Protein AF-A0A6P7GI04-F1 (afdb_monomer_lite)

Sequence (112 aa):
MFLYKLFKRKIEDFGFPGQSCLLRAICESAQMSSQHTGLLGDILHILLTPSSSKMEEQLVEYEEAERQGKENTCKKYYKKCPHSILDSITRVTNIVDYEATKYFSKNIVKLF

Structure (mmCIF, N/CA/C/O backbone):
data_AF-A0A6P7GI04-F1
#
_entry.id   AF-A0A6P7GI04-F1
#
loop_
_atom_site.group_PDB
_atom_site.id
_atom_site.type_symbol
_atom_site.label_atom_id
_atom_site.label_alt_id
_atom_site.label_comp_id
_atom_site.label_asym_id
_atom_site.label_entity_id
_atom_site.label_seq_id
_atom_site.pdbx_PDB_ins_code
_atom_site.Cartn_x
_atom_site.Cartn_y
_atom_site.Cartn_z
_atom_site.occupancy
_atom_site.B_iso_or_equiv
_atom_site.auth_seq_id
_atom_site.auth_comp_id
_atom_site.auth_asym_id
_atom_site.auth_atom_id
_atom_site.pdbx_PDB_model_num
ATOM 1 N N . MET A 1 1 ? -9.807 11.282 2.477 1.00 67.50 1 MET A N 1
ATOM 2 C CA . MET A 1 1 ? -8.565 11.486 1.676 1.00 67.50 1 MET A CA 1
ATOM 3 C C . MET A 1 1 ? -8.667 11.058 0.187 1.00 67.50 1 MET A C 1
ATOM 5 O O . MET A 1 1 ? -8.980 9.909 -0.107 1.00 67.50 1 MET A O 1
ATOM 9 N N . PHE A 1 2 ? -8.397 11.964 -0.775 1.00 82.56 2 PHE A N 1
ATOM 10 C CA . PHE A 1 2 ? -8.444 11.740 -2.249 1.00 82.56 2 PHE A CA 1
ATOM 11 C C . PHE A 1 2 ? -7.420 10.710 -2.771 1.00 82.56 2 PHE A C 1
ATOM 13 O O . PHE A 1 2 ? -7.705 9.975 -3.715 1.00 82.56 2 PHE A O 1
ATOM 20 N N . LEU A 1 3 ? -6.262 10.610 -2.114 1.00 86.88 3 LEU A N 1
ATOM 21 C CA . LEU A 1 3 ? -5.162 9.717 -2.490 1.00 86.88 3 LEU A CA 1
ATOM 22 C C . LEU A 1 3 ? -5.591 8.245 -2.605 1.00 86.88 3 LEU A C 1
ATOM 24 O O . LEU A 1 3 ? -5.339 7.601 -3.618 1.00 86.88 3 LEU A O 1
ATOM 28 N N . TYR A 1 4 ? -6.310 7.722 -1.610 1.00 90.69 4 TYR A N 1
ATOM 29 C CA . TYR A 1 4 ? -6.754 6.326 -1.622 1.00 90.69 4 TYR A CA 1
ATOM 30 C C . TYR A 1 4 ? -7.802 6.038 -2.699 1.00 90.69 4 TYR A C 1
ATOM 32 O O . TYR A 1 4 ? -7.839 4.932 -3.234 1.00 90.69 4 TYR A O 1
ATOM 40 N N . LYS A 1 5 ? -8.592 7.043 -3.107 1.00 91.00 5 LYS A N 1
ATOM 41 C CA . LYS A 1 5 ? -9.480 6.913 -4.274 1.00 91.00 5 LYS A CA 1
ATOM 42 C C . LYS A 1 5 ? -8.671 6.762 -5.564 1.00 91.00 5 LYS A C 1
ATOM 44 O O . LYS A 1 5 ? -9.034 5.949 -6.410 1.00 91.00 5 LYS A O 1
ATOM 49 N N . LEU A 1 6 ? -7.578 7.515 -5.706 1.00 91.69 6 LEU A N 1
ATOM 50 C CA . LEU A 1 6 ? -6.673 7.397 -6.849 1.00 91.69 6 LEU A CA 1
ATOM 51 C C . LEU A 1 6 ? -5.971 6.033 -6.870 1.00 91.69 6 LEU A C 1
ATOM 53 O O . LEU A 1 6 ? -5.968 5.374 -7.905 1.00 91.69 6 LEU A O 1
ATOM 57 N N . PHE A 1 7 ? -5.424 5.592 -5.736 1.00 92.12 7 PHE A N 1
ATOM 58 C CA . PHE A 1 7 ? -4.745 4.297 -5.638 1.00 92.12 7 PHE A CA 1
ATOM 59 C C . PHE A 1 7 ? -5.683 3.140 -5.944 1.00 92.12 7 PHE A C 1
ATOM 61 O O . PHE A 1 7 ? -5.341 2.284 -6.754 1.00 92.12 7 PHE A O 1
ATOM 68 N N . LYS A 1 8 ? -6.893 3.154 -5.379 1.00 94.00 8 LYS A N 1
ATOM 69 C CA . LYS A 1 8 ? -7.920 2.160 -5.687 1.00 94.00 8 LYS A CA 1
ATOM 70 C C . LYS A 1 8 ? -8.188 2.070 -7.191 1.00 94.00 8 LYS A C 1
ATOM 72 O O . LYS A 1 8 ? -8.097 0.980 -7.744 1.00 94.00 8 LYS A O 1
ATOM 77 N N . ARG A 1 9 ? -8.452 3.207 -7.849 1.00 94.69 9 ARG A N 1
ATOM 78 C CA . ARG A 1 9 ? -8.691 3.253 -9.302 1.00 94.69 9 ARG A CA 1
ATOM 79 C C . ARG A 1 9 ? -7.505 2.716 -10.091 1.00 94.69 9 ARG A C 1
ATOM 81 O O . ARG A 1 9 ? -7.690 1.935 -11.008 1.00 94.69 9 ARG A O 1
ATOM 88 N N . LYS A 1 10 ? -6.280 3.089 -9.717 1.00 92.06 10 LYS A N 1
ATOM 89 C CA . LYS A 1 10 ? -5.082 2.596 -10.404 1.00 92.06 10 LYS A CA 1
ATOM 90 C C . LYS A 1 10 ? -4.906 1.089 -10.253 1.00 92.06 10 LYS A C 1
ATOM 92 O O . LYS A 1 10 ? -4.569 0.427 -11.223 1.00 92.06 10 LYS A O 1
ATOM 97 N N . ILE A 1 11 ? -5.168 0.542 -9.071 1.00 93.44 11 ILE A N 1
ATOM 98 C CA . ILE A 1 11 ? -5.152 -0.907 -8.834 1.00 93.44 11 ILE A CA 1
ATOM 99 C C . ILE A 1 11 ? -6.213 -1.612 -9.702 1.00 93.44 11 ILE A C 1
ATOM 101 O O . ILE A 1 11 ? -5.927 -2.666 -10.269 1.00 93.44 11 ILE A O 1
ATOM 105 N N . GLU A 1 12 ? -7.400 -1.015 -9.850 1.00 94.81 12 GLU A N 1
ATOM 106 C CA . GLU A 1 12 ? -8.468 -1.511 -10.734 1.00 94.81 12 GLU A CA 1
ATOM 107 C C . GLU A 1 12 ? -8.065 -1.452 -12.215 1.00 94.81 12 GLU A C 1
ATOM 109 O O . GLU A 1 12 ? -8.284 -2.427 -12.932 1.00 94.81 12 GLU A O 1
ATOM 114 N N . ASP A 1 13 ? -7.407 -0.373 -12.659 1.00 93.44 13 ASP A N 1
ATOM 115 C CA . ASP A 1 13 ? -6.883 -0.228 -14.029 1.00 93.44 13 ASP A CA 1
ATOM 116 C C . ASP A 1 13 ? -5.892 -1.356 -14.386 1.00 93.44 13 ASP A C 1
ATOM 118 O O . ASP A 1 13 ? -5.814 -1.778 -15.538 1.00 93.44 13 ASP A O 1
ATOM 122 N N . PHE A 1 14 ? -5.143 -1.866 -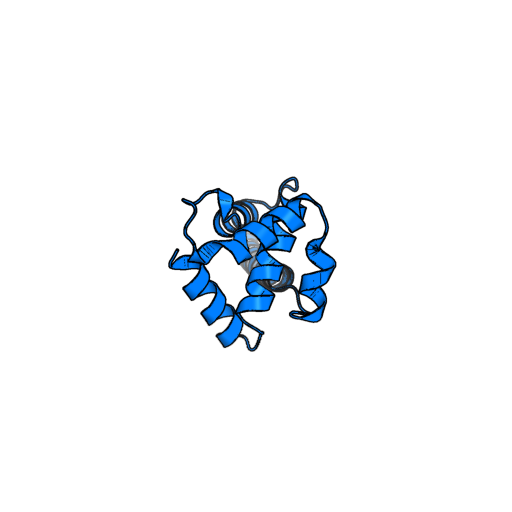13.401 1.00 89.00 14 PHE A N 1
ATOM 123 C CA . PHE A 1 14 ? -4.229 -3.004 -13.566 1.00 89.00 14 PHE A CA 1
ATOM 124 C C . PHE A 1 14 ? -4.923 -4.378 -13.502 1.00 89.00 14 PHE A C 1
ATOM 126 O O . PHE A 1 14 ? -4.253 -5.404 -13.600 1.00 89.00 14 PHE A O 1
ATOM 133 N N . GLY A 1 15 ? -6.250 -4.421 -13.347 1.00 90.88 15 GLY A N 1
ATOM 134 C CA . GLY A 1 15 ? -7.038 -5.656 -13.316 1.00 90.88 15 GLY A CA 1
ATOM 135 C C . GLY A 1 15 ? -7.131 -6.324 -11.941 1.00 90.88 15 GLY A C 1
ATOM 136 O O . GLY A 1 15 ? -7.557 -7.476 -11.851 1.00 90.88 15 GLY A O 1
ATOM 137 N N . PHE A 1 16 ? -6.750 -5.630 -10.864 1.00 93.19 16 PHE A N 1
ATOM 138 C CA . PHE A 1 16 ? -6.818 -6.167 -9.505 1.00 93.19 16 PHE A CA 1
ATOM 139 C C . PHE A 1 16 ? -8.048 -5.656 -8.731 1.00 93.19 16 PHE A C 1
ATOM 141 O O . PHE A 1 16 ? -8.524 -4.546 -8.972 1.00 93.19 16 PHE A O 1
ATOM 148 N N . PRO A 1 17 ? -8.548 -6.413 -7.734 1.00 94.50 17 PRO A N 1
ATOM 149 C CA . PRO A 1 17 ? -9.612 -5.956 -6.839 1.00 94.50 17 PRO A CA 1
ATOM 150 C C . PRO A 1 17 ? -9.216 -4.709 -6.020 1.00 94.50 17 PRO A C 1
ATOM 152 O O . PRO A 1 17 ? -8.613 -4.827 -4.951 1.00 94.50 17 PRO A O 1
ATOM 155 N N . GLY A 1 18 ? -9.590 -3.516 -6.496 1.00 95.00 18 GLY A N 1
ATOM 156 C CA . GLY A 1 18 ? -9.149 -2.210 -5.982 1.00 95.00 18 GLY A CA 1
ATOM 157 C C . GLY A 1 18 ? -9.133 -2.071 -4.465 1.00 95.00 18 GLY A C 1
ATOM 158 O O . GLY A 1 18 ? -8.076 -1.895 -3.862 1.00 95.00 18 GLY A O 1
ATOM 159 N N . GLN A 1 19 ? -10.309 -2.171 -3.835 1.00 95.12 19 GLN A N 1
ATOM 160 C CA . GLN A 1 19 ? -10.457 -1.958 -2.389 1.00 95.12 19 GLN A CA 1
ATOM 161 C C . GLN A 1 19 ? -9.639 -2.967 -1.575 1.00 95.12 19 GLN A C 1
ATOM 163 O O . GLN A 1 19 ? -8.872 -2.594 -0.693 1.00 95.12 19 GLN A O 1
ATOM 168 N N . SER A 1 20 ? -9.787 -4.260 -1.864 1.00 96.44 20 SER A N 1
ATOM 169 C CA . SER A 1 20 ? -9.125 -5.320 -1.100 1.00 96.44 20 SER A CA 1
ATOM 170 C C . SER A 1 20 ? -7.614 -5.337 -1.287 1.00 96.44 20 SER A C 1
ATOM 172 O O . SER A 1 20 ? -6.899 -5.639 -0.336 1.00 96.44 20 SER A O 1
ATOM 174 N N . CYS A 1 21 ? -7.124 -5.010 -2.481 1.00 96.75 21 CYS A N 1
ATOM 175 C CA . CYS A 1 21 ? -5.694 -4.916 -2.737 1.00 96.75 21 CYS A CA 1
ATOM 176 C C . CYS A 1 21 ? -5.080 -3.657 -2.124 1.00 96.75 21 CYS A C 1
ATOM 178 O O . CYS A 1 21 ? -3.967 -3.731 -1.613 1.00 96.75 21 CYS A O 1
ATOM 180 N N . LEU A 1 22 ? -5.811 -2.539 -2.079 1.00 95.75 22 LEU A N 1
ATOM 181 C CA . LEU A 1 22 ? -5.367 -1.356 -1.344 1.00 95.75 22 LEU A CA 1
ATOM 182 C C . LEU A 1 22 ? -5.277 -1.632 0.164 1.00 95.75 22 LEU A C 1
ATOM 184 O O . LEU A 1 22 ? -4.266 -1.314 0.782 1.00 95.75 22 LEU A O 1
ATOM 188 N N . LEU A 1 23 ? -6.289 -2.287 0.744 1.00 96.75 23 LEU A N 1
ATOM 189 C CA . LEU A 1 23 ? -6.261 -2.717 2.148 1.00 96.75 23 LEU A CA 1
ATOM 190 C C . LEU A 1 23 ? -5.087 -3.664 2.430 1.00 96.75 23 LEU A C 1
ATOM 192 O O . LEU A 1 23 ? -4.398 -3.510 3.436 1.00 96.75 23 LEU A O 1
ATOM 196 N N . ARG A 1 24 ? -4.822 -4.617 1.525 1.00 96.81 24 ARG A N 1
ATOM 197 C CA . ARG A 1 24 ? -3.652 -5.498 1.620 1.00 96.81 24 ARG A CA 1
ATOM 198 C C . ARG A 1 24 ? -2.348 -4.697 1.603 1.00 96.81 24 ARG A C 1
ATOM 200 O O . ARG A 1 24 ? -1.519 -4.921 2.474 1.00 96.81 24 ARG A O 1
ATOM 207 N N . ALA A 1 25 ? -2.191 -3.764 0.663 1.00 95.44 25 ALA A N 1
ATOM 208 C CA . ALA A 1 25 ? -0.982 -2.953 0.526 1.00 95.44 25 ALA A CA 1
ATOM 209 C C . ALA A 1 25 ? -0.717 -2.081 1.764 1.00 95.44 25 ALA A C 1
ATOM 211 O O . ALA A 1 25 ? 0.419 -1.992 2.216 1.00 95.44 25 ALA A O 1
ATOM 212 N N . ILE A 1 26 ? -1.758 -1.482 2.350 1.00 95.75 26 ILE A N 1
ATOM 213 C CA . ILE A 1 26 ? -1.642 -0.731 3.612 1.00 95.75 26 ILE A CA 1
ATOM 214 C C . ILE A 1 26 ? -1.174 -1.653 4.743 1.00 95.75 26 ILE A C 1
ATOM 216 O O . ILE A 1 26 ? -0.249 -1.314 5.477 1.00 95.75 26 ILE A O 1
ATOM 220 N N . CYS A 1 27 ? -1.772 -2.842 4.851 1.00 96.75 27 CYS A N 1
ATOM 221 C CA . CYS A 1 27 ? -1.398 -3.813 5.873 1.00 96.75 27 CYS A CA 1
ATOM 222 C C . CYS A 1 27 ? 0.063 -4.270 5.725 1.00 96.75 27 CYS A C 1
ATOM 224 O O . CYS A 1 27 ? 0.825 -4.212 6.685 1.00 96.75 27 CYS A O 1
ATOM 226 N N . GLU A 1 28 ? 0.473 -4.672 4.519 1.00 94.81 28 GLU A N 1
ATOM 227 C CA . GLU A 1 28 ? 1.844 -5.114 4.227 1.00 94.81 28 GLU A CA 1
ATOM 228 C C . GLU A 1 28 ? 2.868 -3.995 4.467 1.00 94.81 28 GLU A C 1
ATOM 230 O O . GLU A 1 28 ? 3.896 -4.227 5.098 1.00 94.81 28 GLU A O 1
ATOM 235 N N . SER A 1 29 ? 2.558 -2.762 4.049 1.00 93.62 29 SER A N 1
ATOM 236 C CA . SER A 1 29 ? 3.394 -1.586 4.321 1.00 93.62 29 SER A CA 1
ATOM 237 C C . SER A 1 29 ? 3.628 -1.394 5.823 1.00 93.62 29 SER A C 1
ATOM 239 O O . SER A 1 29 ? 4.764 -1.200 6.255 1.00 93.62 29 SER A O 1
ATOM 241 N N . ALA A 1 30 ? 2.573 -1.508 6.633 1.00 94.44 30 ALA A N 1
ATOM 242 C CA . ALA A 1 30 ? 2.662 -1.361 8.082 1.00 94.44 30 ALA A CA 1
ATOM 243 C C . ALA A 1 30 ? 3.390 -2.531 8.779 1.00 94.44 30 ALA A C 1
ATOM 245 O O . ALA A 1 30 ? 3.981 -2.316 9.833 1.00 94.44 30 ALA A O 1
ATOM 246 N N . GLN A 1 31 ? 3.414 -3.741 8.201 1.00 93.12 31 GLN A N 1
ATOM 247 C CA . GLN A 1 31 ? 4.260 -4.845 8.698 1.00 93.12 31 GLN A CA 1
ATOM 248 C C . GLN A 1 31 ? 5.754 -4.568 8.505 1.00 93.12 31 GLN A C 1
ATOM 250 O O . GLN A 1 31 ? 6.587 -5.036 9.279 1.00 93.12 31 GLN A O 1
ATOM 255 N N . MET A 1 32 ? 6.098 -3.837 7.446 1.00 84.19 32 MET A N 1
ATOM 256 C CA . MET A 1 32 ? 7.476 -3.596 7.022 1.00 84.19 32 MET A CA 1
ATOM 257 C C . MET A 1 32 ? 8.034 -2.257 7.517 1.00 84.19 32 MET A C 1
ATOM 259 O O . MET A 1 32 ? 9.163 -1.921 7.182 1.00 84.19 32 MET A O 1
ATOM 263 N N . SER A 1 33 ? 7.296 -1.505 8.341 1.00 77.19 33 SER A N 1
ATOM 264 C CA . SER A 1 33 ? 7.630 -0.122 8.717 1.00 77.19 33 SER A CA 1
ATOM 265 C C . SER A 1 33 ? 8.955 0.057 9.476 1.00 77.19 33 SER A C 1
ATOM 267 O O . SER A 1 33 ? 9.395 1.184 9.673 1.00 77.19 33 SER A O 1
ATOM 269 N N . SER A 1 34 ? 9.582 -1.026 9.944 1.00 67.56 34 SER A N 1
ATOM 270 C CA . SER A 1 34 ? 10.908 -1.010 10.580 1.00 67.56 34 SER A CA 1
ATOM 271 C C . SER A 1 34 ? 12.054 -1.380 9.629 1.00 67.56 34 SER A C 1
ATOM 273 O O . SER A 1 34 ? 13.198 -1.479 10.068 1.00 67.56 34 SER A O 1
ATOM 275 N N . GLN A 1 35 ? 11.765 -1.656 8.355 1.00 73.88 35 GLN A N 1
ATOM 276 C CA . GLN A 1 35 ? 12.759 -2.032 7.353 1.00 73.88 35 GLN A CA 1
ATOM 277 C C . GLN A 1 35 ? 13.199 -0.795 6.569 1.00 73.88 35 GLN A C 1
ATOM 279 O O . GLN A 1 35 ? 12.372 -0.006 6.122 1.00 73.88 35 GLN A O 1
ATOM 284 N N . HIS A 1 36 ? 14.506 -0.633 6.363 1.00 67.88 36 HIS A N 1
ATOM 285 C CA . HIS A 1 36 ? 15.024 0.400 5.469 1.00 67.88 36 HIS A CA 1
ATOM 286 C C . HIS A 1 36 ? 14.740 0.009 4.014 1.00 67.88 36 HIS A C 1
ATOM 288 O O . HIS A 1 36 ? 15.349 -0.925 3.494 1.00 67.88 36 HIS A O 1
ATOM 294 N N . THR A 1 37 ? 13.822 0.721 3.358 1.00 72.12 37 THR A N 1
ATOM 295 C CA . THR A 1 37 ? 13.357 0.429 1.989 1.00 72.12 37 THR A CA 1
ATOM 296 C C . THR A 1 37 ? 13.817 1.471 0.955 1.00 72.12 37 THR A C 1
ATOM 298 O O . THR A 1 37 ? 13.427 1.416 -0.213 1.00 72.12 37 THR A O 1
ATOM 301 N N . GLY A 1 38 ? 14.708 2.388 1.356 1.00 81.06 38 GLY A N 1
ATOM 302 C CA . GLY A 1 38 ? 15.197 3.493 0.526 1.00 81.06 38 GLY A CA 1
ATOM 303 C C . GLY A 1 38 ? 14.125 4.561 0.282 1.00 81.06 38 GLY A C 1
ATOM 304 O O . GLY A 1 38 ? 12.980 4.409 0.690 1.00 81.06 38 GLY A O 1
ATOM 305 N N . LEU A 1 39 ? 14.470 5.639 -0.433 1.00 85.00 39 LEU A N 1
ATOM 306 C CA . LEU A 1 39 ? 13.595 6.815 -0.579 1.00 85.00 39 LEU A CA 1
ATOM 307 C C . LEU A 1 39 ? 12.189 6.483 -1.107 1.00 85.00 39 LEU A C 1
ATOM 309 O O . LEU A 1 39 ? 11.197 6.998 -0.598 1.00 85.00 39 LEU A O 1
ATOM 313 N N . LEU A 1 40 ? 12.088 5.644 -2.142 1.00 82.75 40 LEU A N 1
ATOM 314 C CA . LEU A 1 40 ? 10.788 5.281 -2.710 1.00 82.75 40 LEU A CA 1
ATOM 315 C C . LEU A 1 40 ? 9.956 4.453 -1.726 1.00 82.75 40 LEU A C 1
ATOM 317 O O . LEU A 1 40 ? 8.747 4.655 -1.630 1.00 82.75 40 LEU A O 1
ATOM 321 N N . GLY A 1 41 ? 10.603 3.545 -0.997 1.00 82.69 41 GLY A N 1
ATOM 322 C CA . GLY A 1 41 ? 9.959 2.761 0.044 1.00 82.69 41 GLY A CA 1
ATOM 323 C C . GLY A 1 41 ? 9.475 3.633 1.200 1.00 82.69 41 GLY A C 1
ATOM 324 O O . GLY A 1 41 ? 8.319 3.516 1.595 1.00 82.69 41 GLY A O 1
ATOM 325 N N . ASP A 1 42 ? 10.287 4.594 1.644 1.00 85.25 42 ASP A N 1
ATOM 326 C CA . ASP A 1 42 ? 9.920 5.565 2.680 1.00 85.25 42 ASP A CA 1
ATOM 327 C C . ASP A 1 42 ? 8.718 6.423 2.250 1.00 85.25 42 ASP A C 1
ATOM 329 O O . ASP A 1 42 ? 7.758 6.589 3.007 1.00 85.25 42 ASP A O 1
ATOM 333 N N . ILE A 1 43 ? 8.714 6.921 1.005 1.00 87.31 43 ILE A N 1
ATOM 334 C CA . ILE A 1 43 ? 7.571 7.657 0.442 1.00 87.31 43 ILE A CA 1
ATOM 335 C C . ILE A 1 43 ? 6.326 6.767 0.429 1.00 87.31 43 ILE A C 1
ATOM 337 O O . ILE A 1 43 ? 5.247 7.203 0.834 1.00 87.31 43 ILE A O 1
ATOM 341 N N . LEU A 1 44 ? 6.455 5.520 -0.023 1.00 87.38 44 LEU A N 1
ATOM 342 C CA . LEU A 1 44 ? 5.334 4.590 -0.096 1.00 87.38 44 LEU A CA 1
ATOM 343 C C . LEU A 1 44 ? 4.781 4.259 1.295 1.00 87.38 44 LEU A C 1
ATOM 345 O O . LEU A 1 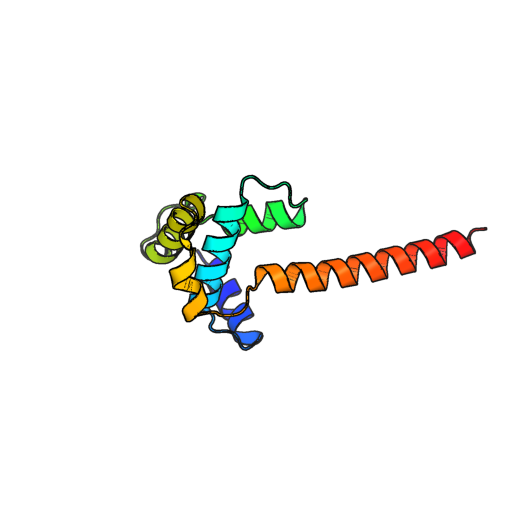44 ? 3.562 4.248 1.463 1.00 87.38 44 LEU A O 1
ATOM 349 N N . HIS A 1 45 ? 5.646 4.079 2.297 1.00 88.38 45 HIS A N 1
ATOM 350 C CA . HIS A 1 45 ? 5.247 3.906 3.692 1.00 88.38 45 HIS A CA 1
ATOM 351 C C . HIS A 1 45 ? 4.436 5.098 4.195 1.00 88.38 45 HIS A C 1
ATOM 353 O O . HIS A 1 45 ? 3.346 4.901 4.731 1.00 88.38 45 HIS A O 1
ATOM 359 N N . ILE A 1 46 ? 4.898 6.329 3.958 1.00 89.25 46 ILE A N 1
ATOM 360 C CA . ILE A 1 46 ? 4.175 7.547 4.355 1.00 89.25 46 ILE A CA 1
ATOM 361 C C . ILE A 1 46 ? 2.790 7.595 3.693 1.00 89.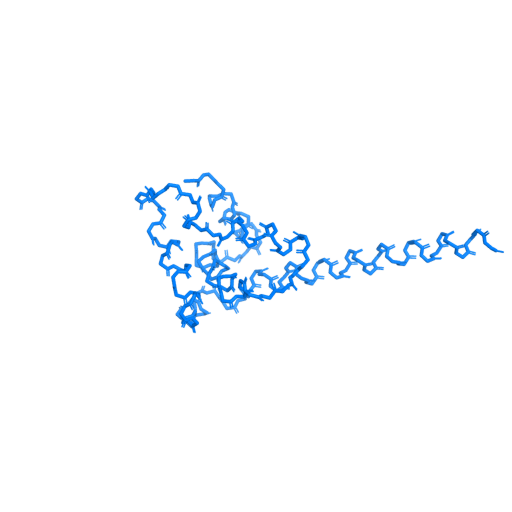25 46 ILE A C 1
ATOM 363 O O . ILE A 1 46 ? 1.781 7.805 4.366 1.00 89.25 46 ILE A O 1
ATOM 367 N N . LEU A 1 47 ? 2.714 7.354 2.380 1.00 89.50 47 LEU A N 1
ATOM 368 C CA . LEU A 1 47 ? 1.450 7.381 1.633 1.00 89.50 47 LEU A CA 1
ATOM 369 C C . LEU A 1 47 ? 0.478 6.272 2.080 1.00 89.50 47 LEU A C 1
ATOM 371 O O . LEU A 1 47 ? -0.741 6.449 2.018 1.00 89.50 47 LEU A O 1
ATOM 375 N N . LEU A 1 48 ? 1.004 5.142 2.554 1.00 92.31 48 LEU A N 1
ATOM 376 C CA . LEU A 1 48 ? 0.251 3.989 3.049 1.00 92.31 48 LEU A CA 1
ATOM 377 C C . LEU A 1 48 ? 0.161 3.936 4.584 1.00 92.31 48 LEU A C 1
ATOM 379 O O . LEU A 1 48 ? -0.058 2.858 5.132 1.00 92.31 48 LEU A O 1
ATOM 383 N N . THR A 1 49 ? 0.273 5.082 5.268 1.00 91.69 49 THR A N 1
ATOM 384 C CA . THR A 1 49 ? 0.043 5.210 6.720 1.00 91.69 49 THR A CA 1
ATOM 385 C C . THR A 1 49 ? -1.188 6.091 7.001 1.00 91.69 49 THR A C 1
ATOM 387 O O . THR A 1 49 ? -1.053 7.295 7.237 1.00 91.69 49 THR A O 1
ATOM 390 N N . PRO A 1 50 ? -2.410 5.521 6.964 1.00 88.81 50 PRO A N 1
ATOM 391 C CA . PRO A 1 50 ? -3.665 6.240 7.204 1.00 88.81 50 PRO A CA 1
ATOM 392 C C . PRO A 1 50 ? -3.694 7.059 8.500 1.00 88.81 50 PRO A C 1
ATOM 394 O O . PRO A 1 50 ? -4.200 8.181 8.493 1.00 88.81 50 PRO A O 1
ATOM 397 N N . SER A 1 51 ? -3.101 6.548 9.582 1.00 86.94 51 SER A N 1
ATOM 398 C CA . SER A 1 51 ? -3.045 7.199 10.899 1.00 86.94 51 SER A CA 1
ATOM 399 C C . SER A 1 51 ? -2.266 8.517 10.911 1.00 86.94 51 SER A C 1
ATOM 401 O O . SER A 1 51 ? -2.403 9.307 11.842 1.00 86.94 51 SER A O 1
AT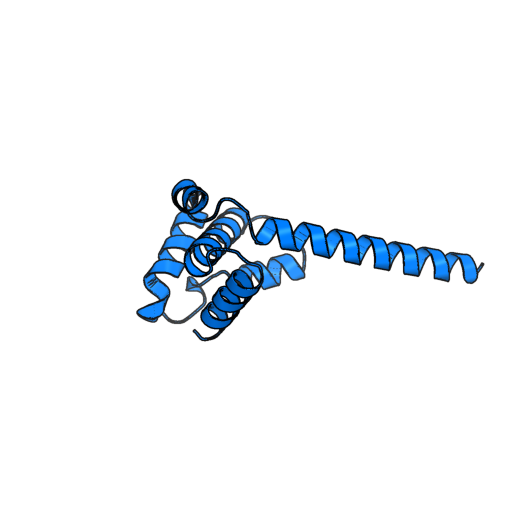OM 403 N N . SER A 1 52 ? -1.471 8.794 9.871 1.00 82.19 52 SER A N 1
ATOM 404 C CA . SER A 1 52 ? -0.814 10.095 9.681 1.00 82.19 52 SER A CA 1
ATOM 405 C C . SER A 1 52 ? -1.765 11.187 9.173 1.00 82.19 52 SER A C 1
ATOM 407 O O . SER A 1 52 ? -1.369 12.346 9.058 1.00 82.19 52 SER A O 1
ATOM 409 N N . SER A 1 53 ? -3.014 10.844 8.850 1.00 73.38 53 SER A N 1
ATOM 410 C CA . SER A 1 53 ? -4.051 11.785 8.423 1.00 73.38 53 SER A CA 1
ATOM 411 C C . SER A 1 53 ? -5.096 12.010 9.523 1.00 73.38 53 SER A C 1
ATOM 413 O O . SER A 1 53 ? -5.168 11.262 10.495 1.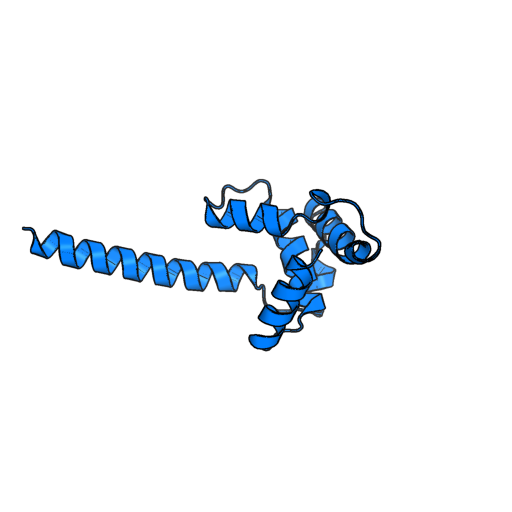00 73.38 53 SER A O 1
ATOM 415 N N . LYS A 1 54 ? -5.908 13.073 9.414 1.00 71.00 54 LYS A N 1
ATOM 416 C CA . LYS A 1 54 ? -7.035 13.264 10.341 1.00 71.00 54 LYS A CA 1
ATOM 417 C C . LYS A 1 54 ? -8.033 12.120 10.164 1.00 71.00 54 LYS A C 1
ATOM 419 O O . LYS A 1 54 ? -8.414 11.824 9.035 1.00 71.00 54 LYS A O 1
ATOM 424 N N . MET A 1 55 ? -8.489 11.564 11.285 1.00 63.09 55 MET A N 1
ATOM 425 C CA . MET A 1 55 ? -9.522 10.532 11.325 1.00 63.09 55 MET A CA 1
ATOM 426 C C . MET A 1 55 ? -10.787 11.041 10.616 1.00 63.09 55 MET A C 1
ATOM 428 O O . MET A 1 55 ? -11.493 11.923 11.107 1.00 63.09 55 MET A O 1
ATOM 432 N N . GLU A 1 56 ? -11.027 10.520 9.417 1.00 69.44 56 GLU A N 1
ATOM 433 C CA . GLU A 1 56 ? -12.253 10.696 8.643 1.00 69.44 56 GLU A CA 1
ATOM 434 C C . GLU A 1 56 ? -13.020 9.369 8.712 1.00 69.44 56 GLU A C 1
ATOM 436 O O . GLU A 1 56 ? -12.424 8.304 8.565 1.00 69.44 56 GLU A O 1
ATOM 441 N N . GLU A 1 57 ? -14.347 9.403 8.843 1.00 65.19 57 GLU A N 1
ATOM 442 C CA . GLU A 1 57 ? -15.199 8.197 8.876 1.00 65.19 57 GLU A CA 1
ATOM 443 C C . GLU A 1 57 ? -14.967 7.268 7.660 1.00 65.19 57 GLU A C 1
ATOM 445 O O . GLU A 1 57 ? -15.053 6.046 7.743 1.00 65.19 57 GLU A O 1
ATOM 450 N N . GLN A 1 58 ? -14.554 7.845 6.528 1.00 69.31 58 GLN A N 1
ATOM 451 C CA . GLN A 1 58 ? -14.235 7.138 5.287 1.00 69.31 58 GLN A CA 1
ATOM 452 C C . GLN A 1 58 ? -12.878 6.391 5.312 1.00 69.31 58 GLN A C 1
ATOM 454 O O . GLN A 1 58 ? -12.506 5.793 4.300 1.00 69.31 58 GLN A O 1
ATOM 459 N N . LEU A 1 59 ? -12.109 6.459 6.408 1.00 81.25 59 LEU A N 1
ATOM 460 C CA . LEU A 1 59 ? -10.784 5.833 6.553 1.00 81.25 59 LEU A CA 1
ATOM 461 C C . LEU A 1 59 ? -10.748 4.666 7.550 1.00 81.25 59 LEU A C 1
ATOM 463 O O . LEU A 1 59 ? -9.716 4.004 7.634 1.00 81.25 59 LEU A O 1
ATOM 467 N N . VAL A 1 60 ? -11.852 4.355 8.239 1.00 88.88 60 VAL A N 1
ATOM 468 C CA . VAL A 1 60 ? -11.902 3.319 9.294 1.00 88.88 60 VAL A CA 1
ATOM 469 C C . VAL A 1 60 ? -11.349 1.969 8.821 1.00 88.88 60 VAL A C 1
ATOM 471 O O . VAL A 1 60 ? -10.553 1.341 9.514 1.00 88.88 60 VAL A O 1
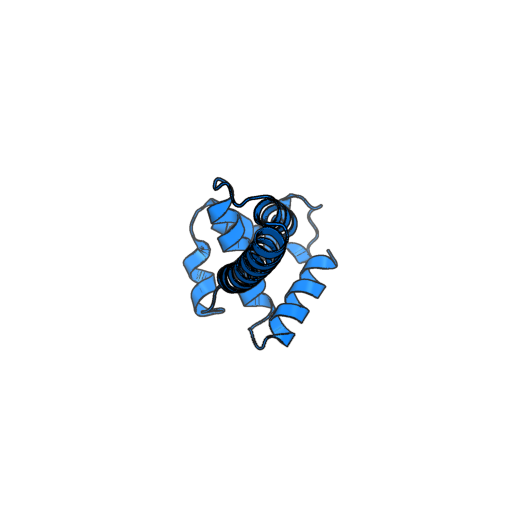ATOM 474 N N . GLU A 1 61 ? -11.710 1.523 7.614 1.00 91.88 61 GLU A N 1
ATOM 475 C CA . GLU A 1 61 ? -11.195 0.256 7.071 1.00 91.88 61 GLU A CA 1
ATOM 476 C C . GLU A 1 61 ? -9.683 0.296 6.793 1.00 91.88 61 GLU A C 1
ATOM 478 O O . GLU A 1 61 ? -9.001 -0.721 6.925 1.00 91.88 61 GLU A O 1
ATOM 483 N N . TYR A 1 62 ? -9.156 1.457 6.399 1.00 93.88 62 TYR A N 1
ATOM 484 C CA . TYR A 1 62 ? -7.735 1.638 6.112 1.00 93.88 62 TYR A CA 1
ATOM 485 C C . TYR A 1 62 ? -6.911 1.699 7.399 1.00 93.88 62 TYR A C 1
ATOM 487 O O . TYR A 1 62 ? -5.871 1.052 7.475 1.00 93.88 62 TYR A O 1
ATOM 495 N N . GLU A 1 63 ? -7.392 2.405 8.424 1.00 93.31 63 GLU A N 1
ATOM 496 C CA . GLU A 1 63 ? -6.771 2.415 9.755 1.00 93.31 63 GLU A CA 1
ATOM 497 C C . GLU A 1 63 ? -6.759 1.013 10.374 1.00 93.31 63 GLU A C 1
ATOM 499 O O . GLU A 1 63 ? -5.752 0.582 10.933 1.00 93.31 63 GLU A O 1
ATOM 504 N N . GLU A 1 64 ? -7.842 0.251 10.208 1.00 94.38 64 GLU A N 1
ATOM 505 C CA . GLU A 1 64 ? -7.891 -1.145 10.638 1.00 94.38 64 GLU A CA 1
ATOM 506 C C . GLU A 1 64 ? -6.868 -2.012 9.885 1.00 94.38 64 GLU A C 1
ATOM 508 O O . GLU A 1 64 ? -6.239 -2.890 10.478 1.00 94.38 64 GLU A O 1
ATOM 513 N N . ALA A 1 65 ? -6.657 -1.779 8.587 1.00 96.06 65 ALA A N 1
ATOM 514 C CA . ALA A 1 65 ? -5.604 -2.460 7.836 1.00 96.06 65 ALA A CA 1
ATOM 515 C C . ALA A 1 65 ? -4.202 -2.111 8.344 1.00 96.06 65 ALA A C 1
ATOM 517 O O . ALA A 1 65 ? -3.386 -3.011 8.529 1.00 96.06 65 ALA A O 1
ATOM 518 N N . GLU A 1 66 ? -3.945 -0.838 8.631 1.00 95.81 66 GLU A N 1
ATOM 519 C CA . GLU A 1 66 ? -2.679 -0.381 9.198 1.00 95.81 66 GLU A CA 1
ATOM 520 C C . GLU A 1 66 ? -2.419 -1.001 10.580 1.00 95.81 66 GLU A C 1
ATOM 522 O O . GLU A 1 66 ? -1.339 -1.541 10.830 1.00 95.81 66 GLU A O 1
ATOM 527 N N . ARG A 1 67 ? -3.423 -0.981 11.468 1.00 95.62 67 ARG A N 1
ATOM 528 C CA . ARG A 1 67 ? -3.351 -1.579 12.810 1.00 95.62 67 ARG A CA 1
ATOM 529 C C . ARG A 1 67 ? -3.011 -3.065 12.733 1.00 95.62 67 ARG A C 1
ATOM 531 O O . ARG A 1 67 ? -2.116 -3.534 13.431 1.00 95.62 67 ARG A O 1
ATOM 538 N N . GLN A 1 68 ? -3.676 -3.800 11.845 1.00 96.75 68 GLN A N 1
ATOM 539 C CA . GLN A 1 68 ? -3.384 -5.218 11.639 1.00 96.75 68 GLN A CA 1
ATOM 540 C C . GLN A 1 68 ? -1.993 -5.470 11.061 1.00 96.75 68 GLN A C 1
ATOM 542 O O . GLN A 1 68 ? -1.373 -6.480 11.394 1.00 96.75 68 GLN A O 1
ATOM 547 N N . GLY A 1 69 ? -1.486 -4.560 10.229 1.00 96.25 69 GLY A N 1
ATOM 548 C CA . GLY A 1 69 ? -0.109 -4.613 9.756 1.00 96.25 69 GLY A CA 1
ATOM 549 C C . GLY A 1 69 ? 0.889 -4.483 10.901 1.00 96.25 69 GLY A C 1
ATOM 550 O O . GLY A 1 69 ? 1.755 -5.338 11.059 1.00 96.25 69 GLY A O 1
ATOM 551 N N . LYS A 1 70 ? 0.691 -3.508 11.794 1.00 94.69 70 LYS A N 1
ATOM 552 C CA . LYS A 1 70 ? 1.511 -3.348 13.011 1.00 94.69 70 LYS A CA 1
ATOM 553 C C . LYS A 1 70 ? 1.488 -4.591 13.914 1.00 94.69 70 LYS A C 1
ATOM 555 O O . LYS A 1 70 ? 2.490 -4.926 14.537 1.00 94.69 70 LYS A O 1
ATOM 560 N N . GLU A 1 71 ? 0.368 -5.311 13.949 1.00 95.81 71 GLU A N 1
ATOM 561 C CA . GLU A 1 71 ? 0.198 -6.567 14.700 1.00 95.81 71 GLU A CA 1
ATOM 562 C C . GLU A 1 71 ? 0.647 -7.825 13.938 1.00 95.81 71 GLU A C 1
ATOM 564 O O . GLU A 1 71 ? 0.545 -8.934 14.458 1.00 95.81 71 GLU A O 1
ATOM 569 N N . ASN A 1 72 ? 1.140 -7.689 12.706 1.00 94.62 72 ASN A N 1
ATOM 570 C CA . ASN A 1 72 ? 1.517 -8.799 11.832 1.00 94.62 72 ASN A CA 1
ATOM 571 C C . ASN A 1 72 ? 0.375 -9.782 11.481 1.00 94.62 72 ASN A C 1
ATOM 573 O O . ASN A 1 72 ? 0.599 -10.978 11.273 1.00 94.62 72 ASN A O 1
ATOM 577 N N . THR A 1 73 ? -0.863 -9.291 11.359 1.00 95.88 73 THR A N 1
ATOM 578 C CA . THR A 1 73 ? -2.072 -10.108 11.130 1.00 95.88 73 THR A CA 1
ATOM 579 C C . THR A 1 73 ? -2.708 -9.947 9.736 1.00 95.88 73 THR A C 1
ATOM 581 O O . THR A 1 73 ? -3.892 -10.229 9.544 1.00 95.88 73 THR A O 1
ATOM 584 N N . CYS A 1 74 ? -1.925 -9.620 8.699 1.00 95.81 74 CYS A N 1
ATOM 585 C CA . CYS A 1 74 ? -2.432 -9.346 7.339 1.00 95.81 74 CYS A CA 1
ATOM 586 C C . CYS A 1 74 ? -3.075 -10.525 6.581 1.00 95.81 74 CYS A C 1
ATOM 588 O O . CYS A 1 74 ? -3.651 -10.332 5.507 1.00 95.81 74 CYS A O 1
ATOM 590 N N . LYS A 1 75 ? -3.047 -11.747 7.133 1.00 94.88 75 LYS A N 1
ATOM 591 C CA . LYS A 1 75 ? -3.542 -12.977 6.479 1.00 94.88 75 LYS A CA 1
ATOM 592 C C . LYS A 1 75 ? -4.972 -12.860 5.938 1.00 94.88 75 LYS A C 1
ATOM 594 O O . LYS A 1 75 ? -5.289 -13.484 4.924 1.00 94.88 75 LYS A O 1
ATOM 599 N N . LYS A 1 76 ? -5.847 -12.070 6.579 1.00 93.75 76 LYS A N 1
ATOM 600 C CA . LYS A 1 76 ? -7.243 -11.907 6.132 1.00 93.75 76 LYS A CA 1
ATOM 601 C C . LYS A 1 76 ? -7.356 -11.224 4.760 1.00 93.75 76 LYS A C 1
ATOM 603 O O . LYS A 1 76 ? -8.312 -11.487 4.031 1.00 93.75 76 LYS A O 1
ATOM 608 N N . TYR A 1 77 ? -6.382 -10.389 4.390 1.00 95.44 77 TYR A N 1
ATOM 609 C CA . TYR A 1 77 ? -6.388 -9.645 3.129 1.00 95.44 77 TYR A CA 1
ATOM 610 C C . TYR A 1 77 ? -5.920 -10.492 1.937 1.00 95.44 77 TYR A C 1
ATOM 612 O O . TYR A 1 77 ? -6.392 -10.287 0.819 1.00 95.44 77 TYR A O 1
ATOM 620 N N . TYR A 1 78 ? -5.085 -11.509 2.173 1.00 93.19 78 TYR A N 1
ATOM 621 C CA . TYR A 1 78 ? -4.512 -12.359 1.116 1.00 93.19 78 TYR A CA 1
ATOM 622 C C . TYR A 1 78 ? -5.567 -13.157 0.346 1.00 93.19 78 TYR A C 1
ATOM 624 O O . TYR A 1 78 ? -5.417 -13.398 -0.847 1.00 93.19 78 TYR A O 1
ATOM 632 N N . LYS A 1 79 ? -6.677 -13.520 1.002 1.00 91.25 79 LYS A N 1
ATOM 633 C CA . LYS A 1 79 ? -7.791 -14.224 0.348 1.00 91.25 79 LYS A CA 1
ATOM 634 C C . LYS A 1 79 ? -8.526 -13.352 -0.673 1.00 91.25 79 LYS A C 1
ATOM 636 O O . LYS A 1 79 ? -9.020 -13.871 -1.665 1.00 91.25 79 LYS A O 1
ATOM 641 N N . LYS A 1 80 ? -8.630 -12.043 -0.412 1.00 92.31 80 LYS A N 1
ATOM 642 C CA . LYS A 1 80 ? -9.361 -11.092 -1.269 1.00 92.31 80 LYS A CA 1
ATOM 643 C C . LYS A 1 80 ? -8.470 -10.457 -2.336 1.00 92.31 80 LYS A C 1
ATOM 645 O O . LYS A 1 80 ? -8.962 -10.042 -3.377 1.00 92.31 80 LYS A O 1
ATOM 650 N N . CYS A 1 81 ? -7.170 -10.378 -2.074 1.00 95.50 81 CYS A N 1
ATOM 651 C CA . CYS A 1 81 ? -6.170 -9.932 -3.027 1.00 95.50 81 CYS A CA 1
ATOM 652 C C . CYS A 1 81 ? -4.974 -10.887 -2.953 1.00 95.50 81 CYS A C 1
ATOM 654 O O . CYS A 1 81 ? -4.173 -10.726 -2.039 1.00 95.50 81 CYS A O 1
ATOM 656 N N . PRO A 1 82 ? -4.847 -11.890 -3.843 1.00 91.06 82 PRO A N 1
ATOM 657 C CA . PRO A 1 82 ? -3.772 -12.891 -3.780 1.00 91.06 82 PRO A CA 1
ATOM 658 C C . PRO A 1 82 ? -2.388 -12.374 -4.189 1.00 91.06 82 PRO A C 1
ATOM 660 O O . PRO A 1 82 ? -1.376 -12.910 -3.738 1.00 91.06 82 PRO A O 1
ATOM 663 N N . HIS A 1 83 ? -2.331 -11.298 -4.972 1.00 89.25 83 HIS A N 1
ATOM 664 C CA . HIS A 1 83 ? -1.087 -10.681 -5.430 1.00 89.25 83 HIS A CA 1
ATOM 665 C C . HIS A 1 83 ? -0.748 -9.448 -4.588 1.00 89.25 83 HIS A C 1
ATOM 667 O O . HIS A 1 83 ? -1.614 -8.604 -4.368 1.00 89.25 83 HIS A O 1
ATOM 673 N N . SER A 1 84 ? 0.498 -9.331 -4.119 1.00 89.75 84 SER A N 1
ATOM 674 C CA . SER A 1 84 ? 0.954 -8.085 -3.500 1.00 89.75 84 SER A CA 1
ATOM 675 C C . SER A 1 84 ? 1.225 -7.044 -4.587 1.00 89.75 84 SER A C 1
ATOM 677 O O . SER A 1 84 ? 2.001 -7.265 -5.524 1.00 89.75 84 SER A O 1
ATOM 679 N N . ILE A 1 85 ? 0.579 -5.887 -4.455 1.00 89.56 85 ILE A N 1
ATOM 680 C CA . ILE A 1 85 ? 0.849 -4.733 -5.317 1.00 89.56 85 ILE A CA 1
ATOM 681 C C . ILE A 1 85 ? 2.238 -4.156 -5.008 1.00 89.56 85 ILE A C 1
ATOM 683 O O . ILE A 1 85 ? 2.918 -3.700 -5.924 1.00 89.56 85 ILE A O 1
ATOM 687 N N . LEU A 1 86 ? 2.692 -4.237 -3.752 1.00 85.94 86 LEU A N 1
ATOM 688 C CA . LEU A 1 86 ? 4.011 -3.750 -3.342 1.00 85.94 86 LEU A CA 1
ATOM 689 C C . LEU A 1 86 ? 5.133 -4.547 -4.023 1.00 85.94 86 LEU A C 1
ATOM 691 O O . LEU A 1 86 ? 6.026 -3.946 -4.616 1.00 85.94 86 LEU A O 1
ATOM 695 N N . ASP A 1 87 ? 5.019 -5.878 -4.074 1.00 82.25 87 ASP A N 1
ATOM 696 C CA . ASP A 1 87 ? 5.982 -6.736 -4.789 1.00 82.25 87 ASP A CA 1
ATOM 697 C C . ASP A 1 87 ? 6.062 -6.411 -6.290 1.00 82.25 87 ASP A C 1
ATOM 699 O O . ASP A 1 87 ? 7.109 -6.549 -6.930 1.00 82.25 87 ASP A O 1
ATOM 703 N N . SER A 1 88 ? 4.939 -5.990 -6.875 1.00 76.38 88 SER A N 1
ATOM 704 C CA . SER A 1 88 ? 4.873 -5.618 -8.290 1.00 76.38 88 SER A CA 1
ATOM 705 C C . SER A 1 88 ? 5.636 -4.318 -8.558 1.00 76.38 88 SER A C 1
ATOM 707 O O . SER A 1 88 ? 6.317 -4.213 -9.579 1.00 76.38 88 SER A O 1
ATOM 709 N N . ILE A 1 89 ? 5.593 -3.364 -7.621 1.00 73.62 89 ILE A N 1
ATOM 710 C CA . ILE A 1 89 ? 6.377 -2.122 -7.682 1.00 73.62 89 ILE A CA 1
ATOM 711 C C . ILE A 1 89 ? 7.871 -2.451 -7.627 1.00 73.62 89 ILE A C 1
ATOM 713 O O . ILE A 1 89 ? 8.611 -1.990 -8.491 1.00 73.62 89 ILE A O 1
ATOM 717 N N . THR A 1 90 ? 8.301 -3.319 -6.705 1.00 70.81 90 THR A N 1
ATOM 718 C CA . THR A 1 90 ? 9.709 -3.738 -6.586 1.00 70.81 90 THR A CA 1
ATOM 719 C C . THR A 1 90 ? 10.247 -4.377 -7.870 1.00 70.81 90 THR A C 1
ATOM 721 O O . THR A 1 90 ? 11.390 -4.150 -8.261 1.00 70.81 90 THR A O 1
ATOM 724 N N . ARG A 1 91 ? 9.432 -5.168 -8.580 1.00 68.88 91 ARG A N 1
ATOM 725 C CA . ARG A 1 91 ? 9.842 -5.752 -9.870 1.00 68.88 91 ARG A CA 1
ATOM 726 C C . ARG A 1 91 ? 10.067 -4.685 -10.936 1.00 68.88 91 ARG A C 1
ATOM 728 O O . ARG A 1 91 ? 11.047 -4.768 -11.668 1.00 68.88 91 ARG A O 1
ATOM 735 N N . VAL A 1 92 ? 9.181 -3.694 -11.018 1.00 71.06 92 VAL A N 1
ATOM 736 C CA . VAL A 1 92 ? 9.306 -2.599 -11.989 1.00 71.06 92 VAL A CA 1
ATOM 737 C C . VAL A 1 92 ? 10.502 -1.711 -11.659 1.00 71.06 92 VAL A C 1
ATOM 739 O O . VAL A 1 92 ? 11.261 -1.375 -12.564 1.00 71.06 92 VAL A O 1
ATOM 742 N N . THR A 1 93 ? 10.722 -1.375 -10.386 1.00 67.19 93 THR A N 1
ATOM 743 C CA . THR A 1 93 ? 11.868 -0.548 -9.976 1.00 67.19 93 THR A CA 1
ATOM 744 C C . THR A 1 93 ? 13.183 -1.245 -10.284 1.00 67.19 93 THR A C 1
ATOM 746 O O . THR A 1 93 ? 14.043 -0.636 -10.900 1.00 67.19 93 THR A O 1
ATOM 749 N N . ASN A 1 94 ? 13.298 -2.547 -10.010 1.00 71.38 94 ASN A N 1
ATOM 750 C CA . ASN A 1 94 ? 14.502 -3.311 -10.347 1.00 71.38 94 ASN A CA 1
ATOM 751 C C . ASN A 1 94 ? 14.786 -3.338 -11.859 1.00 71.38 94 ASN A C 1
ATOM 753 O O . ASN A 1 94 ? 15.946 -3.339 -12.265 1.00 71.38 94 ASN A O 1
ATOM 757 N N . ILE A 1 95 ? 13.748 -3.351 -12.703 1.00 73.88 95 ILE A N 1
ATOM 758 C CA . ILE A 1 95 ? 13.911 -3.253 -14.162 1.00 73.88 95 ILE A CA 1
ATOM 759 C C . ILE A 1 95 ? 14.430 -1.863 -14.549 1.00 73.88 95 ILE A C 1
ATOM 761 O O . ILE A 1 95 ? 15.359 -1.762 -15.348 1.00 73.88 95 ILE A O 1
ATOM 765 N N . VAL A 1 96 ? 13.864 -0.799 -13.972 1.00 73.88 96 VAL A N 1
ATOM 766 C CA . VAL A 1 96 ? 14.318 0.580 -14.214 1.00 73.88 96 VAL A CA 1
ATOM 767 C C . VAL A 1 96 ? 15.755 0.774 -13.731 1.00 73.88 96 VAL A C 1
ATOM 769 O O . VAL A 1 96 ? 16.563 1.333 -14.467 1.00 73.88 96 VAL A O 1
ATOM 772 N N . ASP A 1 97 ? 16.099 0.259 -12.553 1.00 76.44 97 ASP A N 1
ATOM 773 C CA . ASP A 1 97 ? 17.445 0.334 -11.985 1.00 76.44 97 ASP A CA 1
ATOM 774 C C . ASP A 1 97 ? 18.451 -0.453 -12.831 1.00 76.44 97 ASP A C 1
ATOM 776 O O . ASP A 1 97 ? 19.562 0.021 -13.086 1.00 76.44 97 ASP A O 1
ATOM 780 N N . TYR A 1 98 ? 18.057 -1.625 -13.341 1.00 79.62 98 TYR A N 1
ATOM 781 C CA . TYR A 1 98 ? 18.866 -2.403 -14.276 1.00 79.62 98 TYR A CA 1
ATOM 782 C C . TYR A 1 98 ? 19.119 -1.637 -15.582 1.00 79.62 98 TYR A C 1
ATOM 784 O O . TYR A 1 98 ? 20.265 -1.536 -16.026 1.00 79.62 98 TYR A O 1
ATOM 792 N N . GLU A 1 99 ? 18.079 -1.055 -16.185 1.00 82.88 99 GLU A N 1
ATOM 793 C CA . GLU A 1 99 ? 18.206 -0.274 -17.421 1.00 82.88 99 GLU A CA 1
ATOM 794 C C . GLU A 1 99 ? 19.017 1.011 -17.207 1.00 82.88 99 GLU A C 1
ATOM 796 O O . GLU A 1 99 ? 19.884 1.333 -18.022 1.00 82.88 99 GLU A O 1
ATOM 801 N N . ALA A 1 100 ? 18.823 1.713 -16.088 1.00 78.38 100 ALA A N 1
ATOM 802 C CA . ALA A 1 100 ? 19.603 2.892 -15.724 1.00 78.38 100 ALA A CA 1
ATOM 803 C C . ALA A 1 100 ? 21.085 2.544 -15.526 1.00 78.38 100 ALA A C 1
ATOM 805 O O . ALA A 1 100 ? 21.958 3.218 -16.078 1.00 78.38 100 ALA A O 1
ATOM 806 N N . THR A 1 101 ? 21.379 1.450 -14.817 1.00 78.94 101 THR A N 1
ATOM 807 C CA . THR A 1 101 ? 22.748 0.952 -14.606 1.00 78.94 101 THR A CA 1
ATOM 808 C C . THR A 1 101 ? 23.403 0.561 -15.928 1.00 78.94 101 THR A C 1
ATOM 810 O O . THR A 1 101 ? 24.551 0.920 -16.194 1.00 78.94 101 THR A O 1
ATOM 813 N N . LYS A 1 102 ? 22.667 -0.126 -16.805 1.00 85.25 102 LYS A N 1
ATOM 814 C CA . LYS A 1 102 ? 23.133 -0.512 -18.140 1.00 85.25 102 LYS A CA 1
ATOM 815 C C . LYS A 1 102 ? 23.384 0.702 -19.029 1.00 85.25 102 LYS A C 1
ATOM 817 O O . LYS A 1 102 ? 24.397 0.744 -19.727 1.00 85.25 102 LYS A O 1
ATOM 822 N N . TYR A 1 103 ? 22.500 1.698 -18.996 1.00 83.19 103 TYR A N 1
ATOM 823 C CA . TYR A 1 103 ? 22.677 2.958 -19.711 1.00 83.19 103 TYR A CA 1
ATOM 824 C C . TYR A 1 103 ? 23.921 3.700 -19.215 1.00 83.19 103 TYR A C 1
ATOM 826 O O . TYR A 1 103 ? 24.754 4.102 -20.029 1.00 83.19 103 TYR A O 1
ATOM 834 N N . PHE A 1 104 ? 24.096 3.836 -17.899 1.00 84.12 104 PHE A N 1
ATOM 835 C CA . PHE A 1 104 ? 25.280 4.466 -17.314 1.00 84.12 104 PHE A CA 1
ATOM 836 C C . PHE A 1 104 ? 26.560 3.717 -17.669 1.00 84.12 104 PHE A C 1
ATOM 838 O O . PHE A 1 104 ? 27.491 4.334 -18.171 1.00 84.12 104 PHE A O 1
ATOM 845 N N . SER A 1 105 ? 26.594 2.394 -17.493 1.00 84.94 105 SER A N 1
ATOM 846 C CA . SER A 1 105 ? 27.747 1.560 -17.851 1.00 84.94 105 SER A CA 1
ATOM 847 C C . SER A 1 105 ? 28.110 1.715 -19.330 1.00 84.94 105 SER A C 1
ATOM 849 O O . SER A 1 105 ? 29.264 1.978 -19.660 1.00 84.94 105 SER A O 1
ATOM 851 N N . LYS A 1 106 ? 27.120 1.666 -20.230 1.00 83.88 106 LYS A N 1
ATOM 852 C CA . LYS A 1 106 ? 27.331 1.833 -21.675 1.00 83.88 106 LYS A CA 1
ATOM 853 C C . LYS A 1 106 ? 27.874 3.215 -22.046 1.00 83.88 106 LYS A C 1
ATOM 855 O O . LYS A 1 106 ? 28.628 3.320 -23.009 1.00 83.88 106 LYS A O 1
ATOM 860 N N . ASN A 1 107 ? 27.479 4.267 -21.330 1.00 79.38 107 ASN A N 1
ATOM 861 C CA . ASN A 1 107 ? 27.958 5.625 -21.591 1.00 79.38 107 ASN A CA 1
ATOM 862 C C . ASN A 1 107 ? 29.293 5.928 -20.895 1.00 79.38 107 ASN A C 1
ATOM 864 O O . ASN A 1 107 ? 30.112 6.620 -21.483 1.00 79.38 107 ASN A O 1
ATOM 868 N N . ILE A 1 108 ? 29.563 5.358 -19.717 1.00 76.44 108 ILE A N 1
ATOM 869 C CA . ILE A 1 108 ? 30.877 5.423 -19.060 1.00 76.44 108 ILE A CA 1
ATOM 870 C C . ILE A 1 108 ? 31.933 4.693 -19.887 1.00 76.44 108 ILE A C 1
ATOM 872 O O . ILE A 1 108 ? 32.987 5.255 -20.138 1.00 76.44 108 ILE A O 1
ATOM 876 N N . VAL A 1 109 ? 31.653 3.483 -20.377 1.00 66.31 109 VAL A N 1
ATOM 877 C CA . VAL A 1 109 ? 32.603 2.729 -21.218 1.00 66.31 109 VAL A CA 1
ATOM 878 C C . VAL A 1 109 ? 32.848 3.416 -22.565 1.00 66.31 109 VAL A C 1
ATOM 880 O O . VAL A 1 109 ? 33.869 3.180 -23.181 1.00 66.31 109 VAL A O 1
ATOM 883 N N . LYS A 1 110 ? 31.946 4.290 -23.027 1.00 63.41 110 LYS A N 1
ATOM 884 C CA . LYS A 1 110 ? 32.178 5.132 -24.213 1.00 63.41 110 LYS A CA 1
ATOM 885 C C . LYS A 1 110 ? 33.046 6.365 -23.944 1.00 63.41 110 LYS A C 1
ATOM 887 O O . LYS A 1 110 ? 33.431 7.033 -24.899 1.00 63.41 110 LYS A O 1
ATOM 892 N N . LEU A 1 111 ? 33.272 6.711 -22.677 1.00 57.75 111 LEU A N 1
ATOM 893 C CA . LEU A 1 111 ? 34.119 7.831 -22.261 1.00 57.75 111 LEU A CA 1
ATOM 894 C C . LEU A 1 111 ? 35.585 7.409 -22.039 1.00 57.75 111 LEU A C 1
ATOM 896 O O . LEU A 1 111 ? 36.413 8.279 -21.780 1.00 57.75 111 LEU A O 1
ATOM 900 N N . PHE A 1 112 ? 35.891 6.112 -22.153 1.00 54.97 112 PHE A N 1
ATOM 901 C CA . PHE A 1 112 ? 37.232 5.521 -22.109 1.00 54.97 112 PHE A CA 1
ATOM 902 C C . PHE A 1 112 ? 37.512 4.773 -23.416 1.00 54.97 112 PHE A C 1
ATOM 904 O O . PHE A 1 112 ? 38.695 4.731 -23.814 1.00 54.97 112 PHE A O 1
#

InterPro domains:
  IPR006631 Protein of unknown function DM4/12 [PF07841] (2-81)
  IPR006631 Protein of unknown function DM4/12 [SM00718] (2-88)

Secondary structure (DSSP, 8-state):
-HHHHHHHHHHHHTTS-HHHHHHHHHHHHHHTTTS--HHHHHHHHHHT-GGGS---GGGHHHHHHHHHHHTT-THHHHTT--S-HHHHHHHHHHHHHHHHHHHHHHHHGGG-

Foldseek 3Di:
DVLLVVQLVVCVVVVFNRPLLLLLQLLQLLLCVPPCPPDVSVVSSVSSALVVDPDDVVCVSSNVSNVCSPVVNSVVSCVRTVDHPVVVVVVVVVVVVVVVVVVVVVVVVVVD

Organism: NCBI:txid50390

Radius of gyration: 16.82 Å; chains: 1; bounding box: 52×28×39 Å

pLDDT: mean 85.46, std 10.36, range [54.97, 96.81]